Protein AF-A0A8S1BK20-F1 (afdb_monomer_lite)

Foldseek 3Di:
DPVLDDLVLLLQAAQQQFDDPVPDPVPRPRRHHHDDPVSLVVVLVVQQVVCVVVVHDRDDSVVSSVVRRVVSVVSNVVVVVVVVVVD

pLDDT: mean 85.35, std 11.84, range [49.41, 96.44]

Radius of gyration: 14.93 Å; chains: 1; bounding box: 40×25×41 Å

Sequence (87 aa):
MDGVFKREELLKCTRTGRPPSAQGKLRQSEKVEPLDRVARNAVIDFSLDYATNQGWVVPTKGQLKSAMSQWIGEFKRAEKKNRNRQT

Structure (mmCIF, N/CA/C/O backbone):
data_AF-A0A8S1BK20-F1
#
_entry.id   AF-A0A8S1BK20-F1
#
loop_
_atom_site.group_PDB
_atom_site.id
_atom_site.type_symbol
_atom_site.label_atom_id
_atom_site.label_alt_id
_atom_site.label_comp_id
_atom_site.label_asym_id
_atom_site.label_entity_id
_atom_site.label_seq_id
_atom_site.pdbx_PDB_ins_code
_atom_site.Cartn_x
_atom_site.Cartn_y
_atom_site.Cartn_z
_atom_site.occupancy
_atom_site.B_iso_or_equiv
_atom_site.auth_seq_id
_atom_site.auth_comp_id
_atom_site.auth_asym_id
_atom_site.auth_atom_id
_atom_site.pdbx_PDB_model_num
ATOM 1 N N . MET A 1 1 ? -7.025 4.552 -4.665 1.00 76.00 1 MET A N 1
ATOM 2 C CA . MET A 1 1 ? -5.678 4.475 -5.283 1.00 76.00 1 MET A CA 1
ATOM 3 C C . MET A 1 1 ? -5.714 5.199 -6.611 1.00 76.00 1 MET A C 1
ATOM 5 O O . MET A 1 1 ? -4.938 6.131 -6.794 1.00 76.00 1 MET A O 1
ATOM 9 N N . ASP A 1 2 ? -6.673 4.852 -7.471 1.00 77.25 2 ASP A N 1
ATOM 10 C CA . ASP A 1 2 ? -7.095 5.723 -8.570 1.00 77.25 2 ASP A CA 1
ATOM 11 C C . ASP A 1 2 ? -7.513 7.101 -8.036 1.00 77.25 2 ASP A C 1
ATOM 13 O O . ASP A 1 2 ? -8.050 7.203 -6.929 1.00 77.25 2 ASP A O 1
ATOM 17 N N . GLY A 1 3 ? -7.174 8.156 -8.776 1.00 81.25 3 GLY A N 1
ATOM 18 C CA . GLY A 1 3 ? -7.401 9.552 -8.383 1.00 81.25 3 GLY A CA 1
ATOM 19 C C . GLY A 1 3 ? -6.392 10.130 -7.380 1.00 81.25 3 GLY A C 1
ATOM 20 O O . GLY A 1 3 ? -6.301 11.346 -7.272 1.00 81.25 3 GLY A O 1
ATOM 21 N N . VAL A 1 4 ? -5.603 9.295 -6.689 1.00 86.75 4 VAL A N 1
ATOM 22 C CA . VAL A 1 4 ? -4.561 9.746 -5.738 1.00 86.75 4 VAL A CA 1
ATOM 23 C C . VAL A 1 4 ? -3.161 9.654 -6.344 1.00 86.75 4 VAL A C 1
ATOM 25 O O . VAL A 1 4 ? -2.333 10.531 -6.123 1.00 86.75 4 VAL A O 1
ATOM 28 N N . PHE A 1 5 ? -2.891 8.601 -7.117 1.00 89.19 5 PHE A N 1
ATOM 29 C CA . PHE A 1 5 ? -1.600 8.380 -7.770 1.00 89.19 5 PHE A CA 1
ATOM 30 C C . PHE A 1 5 ? -1.765 8.310 -9.284 1.00 89.19 5 PHE A C 1
ATOM 32 O O . PHE A 1 5 ? -2.753 7.761 -9.782 1.00 89.19 5 PHE A O 1
ATOM 39 N N . LYS A 1 6 ? -0.773 8.806 -10.031 1.00 89.69 6 LYS A N 1
ATOM 40 C CA . LYS A 1 6 ? -0.756 8.631 -11.486 1.00 89.69 6 LYS A CA 1
ATOM 41 C C . LYS A 1 6 ? -0.478 7.167 -11.825 1.00 89.69 6 LYS A C 1
ATOM 43 O O . LYS A 1 6 ? 0.383 6.525 -11.220 1.00 89.69 6 LYS A O 1
ATOM 48 N N . ARG A 1 7 ? -1.168 6.638 -12.841 1.00 88.94 7 ARG A N 1
ATOM 49 C CA . ARG A 1 7 ? -0.998 5.242 -13.297 1.00 88.94 7 ARG A CA 1
ATOM 50 C C . ARG A 1 7 ? 0.453 4.928 -13.663 1.00 88.94 7 ARG A C 1
ATOM 52 O O . ARG A 1 7 ? 0.977 3.884 -13.291 1.00 88.94 7 ARG A O 1
ATOM 59 N N . GLU A 1 8 ? 1.111 5.853 -14.353 1.00 86.88 8 GLU A N 1
ATOM 60 C CA . GLU A 1 8 ? 2.508 5.727 -14.784 1.00 86.88 8 GLU A CA 1
ATOM 61 C C . GLU A 1 8 ? 3.484 5.639 -13.603 1.00 86.88 8 GLU A C 1
ATOM 63 O O . GLU A 1 8 ? 4.451 4.878 -13.649 1.00 86.88 8 GLU A O 1
ATOM 68 N N . GLU A 1 9 ? 3.213 6.380 -12.528 1.00 85.44 9 GLU A N 1
ATOM 69 C CA . GLU A 1 9 ? 4.007 6.353 -11.297 1.00 85.44 9 GLU A CA 1
ATOM 70 C C . GLU A 1 9 ? 3.796 5.030 -10.554 1.00 85.44 9 GLU A C 1
ATOM 72 O O . GLU A 1 9 ? 4.756 4.390 -10.124 1.00 85.44 9 GLU A O 1
ATOM 77 N N . LEU A 1 10 ? 2.553 4.538 -10.495 1.00 88.44 10 LEU A N 1
ATOM 78 C CA . LEU A 1 10 ? 2.232 3.243 -9.887 1.00 88.44 10 LEU A CA 1
ATOM 79 C C . LEU A 1 10 ? 2.966 2.069 -10.550 1.00 88.44 10 LEU A C 1
ATOM 81 O O . LEU A 1 10 ? 3.254 1.081 -9.875 1.00 88.44 10 LEU A O 1
ATOM 85 N N . LEU A 1 11 ? 3.317 2.170 -11.837 1.00 87.12 11 LEU A N 1
ATOM 86 C CA . LEU A 1 11 ? 4.114 1.155 -12.533 1.00 87.12 11 LEU A CA 1
ATOM 87 C C . LEU A 1 11 ? 5.575 1.119 -12.064 1.00 87.12 11 LEU A C 1
ATOM 89 O O . LEU A 1 11 ? 6.172 0.040 -11.996 1.00 87.12 11 LEU A O 1
ATOM 93 N N . LYS A 1 12 ? 6.138 2.268 -11.689 1.00 85.56 12 LYS A N 1
ATOM 94 C CA . LYS A 1 12 ? 7.557 2.423 -11.329 1.00 85.56 12 LYS A CA 1
ATOM 95 C C . LYS A 1 12 ? 7.803 2.339 -9.821 1.00 85.56 12 LYS A C 1
ATOM 97 O O . LYS A 1 12 ? 8.881 1.932 -9.400 1.00 85.56 12 LYS A O 1
ATOM 102 N N . CYS A 1 13 ? 6.787 2.612 -9.006 1.00 86.81 13 CYS A N 1
ATOM 103 C CA . CYS A 1 13 ? 6.938 2.678 -7.556 1.00 86.81 13 CYS A CA 1
ATOM 104 C C . CYS A 1 13 ? 6.601 1.362 -6.835 1.00 86.81 13 CYS A C 1
ATOM 106 O O . CYS A 1 13 ? 5.872 0.504 -7.339 1.00 86.81 13 CYS A O 1
ATOM 108 N N . THR A 1 14 ? 7.099 1.199 -5.610 1.00 88.38 14 THR A N 1
ATOM 109 C CA . THR A 1 14 ? 6.549 0.264 -4.613 1.00 88.38 14 THR A CA 1
ATOM 110 C C . THR A 1 14 ? 6.140 1.027 -3.365 1.00 88.38 14 THR A C 1
ATOM 112 O O . THR A 1 14 ? 6.48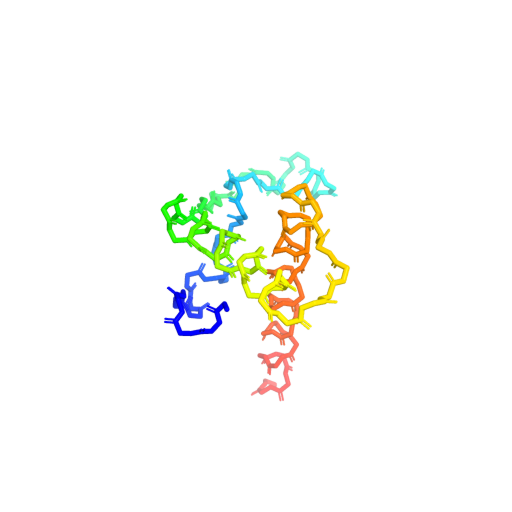4 2.193 -3.188 1.00 88.38 14 THR A O 1
ATOM 115 N N . ARG A 1 15 ? 5.422 0.379 -2.438 1.00 86.56 15 ARG A N 1
ATOM 116 C CA . ARG A 1 15 ? 5.005 1.048 -1.198 1.00 86.56 15 ARG A CA 1
ATOM 117 C C . ARG A 1 15 ? 6.190 1.659 -0.443 1.00 86.56 15 ARG A C 1
ATOM 119 O O . ARG A 1 15 ? 6.028 2.725 0.137 1.00 86.56 15 ARG A O 1
ATOM 126 N N . THR A 1 16 ? 7.349 0.997 -0.422 1.00 87.12 16 THR A N 1
ATOM 127 C CA . THR A 1 16 ? 8.519 1.393 0.386 1.00 87.12 16 THR A CA 1
ATOM 128 C C . THR A 1 16 ? 9.780 1.699 -0.419 1.00 87.12 16 THR A C 1
ATOM 130 O O . THR A 1 16 ? 10.799 1.983 0.201 1.00 87.12 16 THR A O 1
ATOM 133 N N . GLY A 1 17 ? 9.747 1.624 -1.752 1.00 84.81 17 GLY A N 1
ATOM 134 C CA . GLY A 1 17 ? 10.944 1.784 -2.590 1.00 84.81 17 GLY A CA 1
ATOM 135 C C . GLY A 1 17 ? 11.914 0.604 -2.490 1.00 84.81 17 GLY A C 1
ATOM 136 O O . GLY A 1 17 ? 13.080 0.716 -2.843 1.00 84.81 17 GLY A O 1
ATOM 137 N N . ARG A 1 18 ? 11.455 -0.539 -1.963 1.00 82.94 18 ARG A N 1
ATOM 138 C CA . ARG A 1 18 ? 12.250 -1.770 -1.926 1.00 82.94 18 ARG A CA 1
ATOM 139 C C . ARG A 1 18 ? 11.867 -2.665 -3.105 1.00 82.94 18 ARG A C 1
ATOM 141 O O . ARG A 1 18 ? 10.663 -2.849 -3.327 1.00 82.94 18 ARG A O 1
ATOM 148 N N . PRO A 1 19 ? 12.843 -3.229 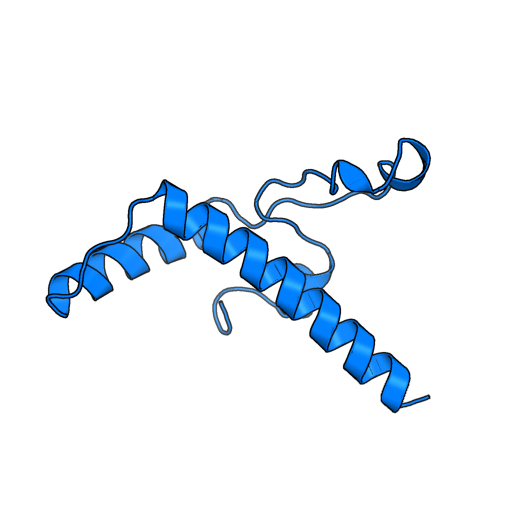-3.833 1.00 76.19 19 PRO A N 1
ATOM 149 C CA . PRO A 1 19 ? 12.565 -4.243 -4.837 1.00 76.19 19 PRO A CA 1
ATOM 150 C C . PRO A 1 19 ? 12.065 -5.539 -4.169 1.00 76.19 19 PRO A C 1
ATOM 152 O O . PRO A 1 19 ? 12.368 -5.790 -2.996 1.00 76.19 19 PRO A O 1
ATOM 155 N N . PRO A 1 20 ? 11.292 -6.377 -4.883 1.00 73.19 20 PRO A N 1
ATOM 156 C CA . PRO A 1 20 ? 10.873 -7.683 -4.382 1.00 73.19 20 PRO A CA 1
ATOM 157 C C . PRO A 1 20 ? 12.081 -8.559 -4.015 1.00 73.19 20 PRO A C 1
ATOM 159 O O . PRO A 1 20 ? 12.963 -8.794 -4.836 1.00 73.19 20 PRO A O 1
ATOM 162 N N . SER A 1 21 ? 12.111 -9.100 -2.795 1.00 69.06 21 SER A N 1
ATOM 163 C CA . SER A 1 21 ? 13.217 -9.953 -2.324 1.00 69.06 21 SER A CA 1
ATOM 164 C C . SER A 1 21 ? 13.363 -11.251 -3.129 1.00 69.06 21 SER A C 1
ATOM 166 O O . SER A 1 21 ? 14.474 -11.746 -3.298 1.00 69.06 21 SER A O 1
ATOM 168 N N . ALA A 1 22 ? 12.259 -11.769 -3.675 1.00 68.75 22 ALA A N 1
ATOM 169 C CA . ALA A 1 22 ? 12.211 -13.013 -4.444 1.00 68.75 22 ALA A CA 1
ATOM 170 C C . ALA A 1 22 ? 12.840 -12.926 -5.852 1.00 68.75 22 ALA A C 1
ATOM 172 O O . ALA A 1 22 ? 12.938 -13.937 -6.537 1.00 68.75 22 ALA A O 1
ATOM 173 N N . GLN A 1 23 ? 13.261 -11.742 -6.313 1.00 61.44 23 GLN A N 1
ATOM 174 C CA . GLN A 1 23 ? 13.757 -11.542 -7.683 1.00 61.44 23 GLN A CA 1
ATOM 175 C C . GLN A 1 23 ? 15.245 -11.888 -7.896 1.00 61.44 23 GLN A C 1
ATOM 177 O O . GLN A 1 23 ? 15.742 -11.764 -9.016 1.00 61.44 23 GLN A O 1
ATOM 182 N N . GLY A 1 24 ? 15.946 -12.361 -6.859 1.00 60.22 24 GLY A N 1
ATOM 183 C CA . GLY A 1 24 ? 17.377 -12.682 -6.914 1.00 60.22 24 GLY A CA 1
ATOM 184 C C . GLY A 1 24 ? 18.274 -11.436 -6.987 1.00 60.22 24 GLY A C 1
ATOM 185 O O . GLY A 1 24 ? 17.842 -10.357 -7.389 1.00 60.22 24 GLY A O 1
ATOM 186 N N . LYS A 1 25 ? 19.551 -11.573 -6.596 1.00 61.53 25 LYS A N 1
ATOM 187 C CA . LYS A 1 25 ? 20.513 -10.449 -6.495 1.00 61.53 25 LYS A CA 1
ATOM 188 C C . LYS A 1 25 ? 20.684 -9.656 -7.805 1.00 61.53 25 LYS A C 1
ATOM 190 O O . LYS A 1 25 ? 20.942 -8.462 -7.759 1.00 61.53 25 LYS A O 1
ATOM 195 N N . LEU A 1 26 ? 20.493 -10.300 -8.960 1.00 60.16 26 LEU A N 1
ATOM 196 C CA . LEU A 1 26 ? 20.677 -9.712 -10.295 1.00 60.16 26 LEU A CA 1
ATOM 197 C C . LEU A 1 26 ? 19.595 -8.699 -10.708 1.00 60.16 26 LEU A C 1
ATOM 199 O O . LEU A 1 26 ? 19.887 -7.812 -11.501 1.00 60.16 26 LEU A O 1
ATOM 203 N N . ARG A 1 27 ? 18.365 -8.806 -10.185 1.00 56.16 27 ARG A N 1
ATOM 204 C CA . ARG A 1 27 ? 17.257 -7.874 -10.495 1.00 56.16 27 ARG A CA 1
ATOM 205 C C . ARG A 1 27 ? 16.987 -6.851 -9.388 1.00 56.16 27 ARG A C 1
ATOM 207 O O . ARG A 1 27 ? 16.135 -5.987 -9.550 1.00 56.16 27 ARG A O 1
ATOM 214 N N . GLN A 1 28 ? 17.737 -6.901 -8.283 1.00 58.50 28 GLN A N 1
ATOM 215 C CA . GLN A 1 28 ? 17.679 -5.891 -7.215 1.00 58.50 28 GLN A CA 1
ATOM 216 C C . GLN A 1 28 ? 18.261 -4.527 -7.627 1.00 58.50 28 GLN A C 1
ATOM 218 O O . GLN A 1 28 ? 18.111 -3.563 -6.882 1.00 58.50 28 GLN A O 1
ATOM 223 N N . SER A 1 29 ? 18.922 -4.441 -8.785 1.00 57.94 29 SER A N 1
ATOM 224 C CA . SER A 1 29 ? 19.516 -3.211 -9.320 1.00 57.94 29 SER A CA 1
ATOM 225 C C . SER A 1 29 ? 18.506 -2.257 -9.965 1.00 57.94 29 SER A C 1
ATOM 227 O O . SER A 1 29 ? 18.850 -1.099 -10.207 1.00 57.94 29 SER A O 1
ATOM 229 N N . 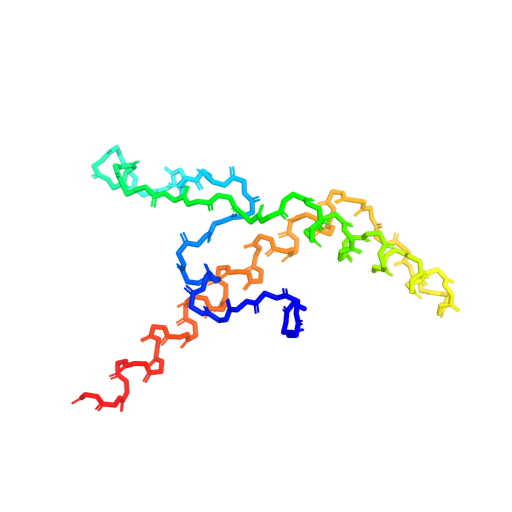GLU A 1 30 ? 17.269 -2.697 -10.233 1.00 68.81 30 GLU A N 1
ATOM 230 C CA . GLU A 1 30 ? 16.218 -1.789 -10.693 1.00 68.81 30 GLU A CA 1
ATOM 231 C C . GLU A 1 30 ? 15.933 -0.750 -9.602 1.00 68.81 30 GLU A C 1
ATOM 233 O O . GLU A 1 30 ? 15.544 -1.082 -8.479 1.00 68.81 30 GLU A O 1
ATOM 238 N N . LYS A 1 31 ? 16.138 0.532 -9.930 1.00 72.06 31 LYS A N 1
ATOM 239 C CA . LYS A 1 31 ? 15.754 1.637 -9.050 1.00 72.06 31 LYS A CA 1
ATOM 240 C C . LYS A 1 31 ? 14.234 1.658 -8.948 1.00 72.06 31 LYS A C 1
ATOM 242 O O . LYS A 1 31 ? 13.544 1.973 -9.914 1.00 72.06 31 LYS A O 1
ATOM 247 N N . VAL A 1 32 ? 13.731 1.321 -7.767 1.00 82.88 32 VAL A N 1
ATOM 248 C CA . VAL A 1 32 ? 12.309 1.373 -7.445 1.00 82.88 32 VAL A CA 1
ATOM 249 C C . VAL A 1 32 ? 12.073 2.536 -6.502 1.00 82.88 32 VAL A C 1
ATOM 251 O O . VAL A 1 32 ? 12.655 2.599 -5.420 1.00 82.88 32 VAL A O 1
ATOM 254 N N . GLU A 1 33 ? 11.188 3.442 -6.888 1.00 87.81 33 GLU A N 1
ATOM 255 C CA . GLU A 1 33 ? 10.860 4.590 -6.051 1.00 87.81 33 GLU A CA 1
ATOM 256 C C . GLU A 1 33 ? 9.783 4.232 -5.015 1.00 87.81 33 GLU A C 1
ATOM 258 O O . GLU A 1 33 ? 8.920 3.377 -5.257 1.00 87.81 33 GLU A O 1
ATOM 263 N N . PRO A 1 34 ? 9.825 4.821 -3.809 1.00 89.81 34 PRO A N 1
ATOM 264 C CA . PRO A 1 34 ? 8.722 4.706 -2.872 1.00 89.81 34 PRO A CA 1
ATOM 265 C C . PRO A 1 34 ? 7.520 5.519 -3.361 1.00 89.81 34 PRO A C 1
ATOM 267 O O . PRO A 1 34 ? 7.674 6.599 -3.920 1.00 89.81 34 PRO A O 1
ATOM 270 N N . LEU A 1 35 ? 6.309 5.046 -3.063 1.00 89.94 35 LEU A N 1
ATOM 271 C CA . LEU A 1 35 ? 5.135 5.915 -3.106 1.00 89.94 35 LEU A CA 1
ATOM 272 C C . LEU A 1 35 ? 5.317 7.100 -2.167 1.00 89.94 35 LEU A C 1
ATOM 274 O O . LEU A 1 35 ? 5.859 6.934 -1.063 1.00 89.94 35 LEU A O 1
ATOM 278 N N . ASP A 1 36 ? 4.777 8.246 -2.587 1.00 91.56 36 ASP A N 1
ATOM 279 C CA . ASP A 1 36 ? 4.761 9.444 -1.765 1.00 91.56 36 ASP A CA 1
ATOM 280 C C . ASP A 1 36 ? 4.233 9.120 -0.361 1.00 91.56 36 ASP A C 1
ATOM 282 O O . ASP A 1 36 ? 3.203 8.457 -0.166 1.00 91.56 36 ASP A O 1
ATOM 286 N N . ARG A 1 37 ? 5.014 9.533 0.639 1.00 91.62 37 ARG A N 1
ATOM 287 C CA . ARG A 1 37 ? 4.783 9.146 2.029 1.00 91.62 37 ARG A CA 1
ATOM 288 C C . ARG A 1 37 ? 3.508 9.780 2.568 1.00 91.62 37 ARG A C 1
ATOM 290 O O . ARG A 1 37 ? 2.836 9.134 3.373 1.00 91.62 37 ARG A O 1
ATOM 297 N N . VAL A 1 38 ? 3.213 11.013 2.166 1.00 93.25 38 VAL A N 1
ATOM 298 C CA . VAL A 1 38 ? 2.040 11.750 2.636 1.00 93.25 38 VAL A CA 1
ATOM 299 C C . VAL A 1 38 ? 0.792 11.129 2.024 1.00 93.25 38 VAL A C 1
ATOM 301 O O . VAL A 1 38 ? -0.079 10.676 2.763 1.00 93.25 38 VAL A O 1
ATOM 304 N N . ALA A 1 39 ? 0.764 10.966 0.703 1.00 91.81 39 ALA A N 1
ATOM 305 C CA . ALA A 1 39 ? -0.357 10.387 -0.025 1.00 91.81 39 ALA A CA 1
ATOM 306 C C . ALA A 1 39 ? -0.676 8.955 0.433 1.00 91.81 39 ALA A C 1
ATOM 308 O O . ALA A 1 39 ? -1.833 8.629 0.700 1.00 91.81 39 ALA A O 1
ATOM 309 N N . ARG A 1 40 ? 0.331 8.084 0.607 1.00 92.19 40 ARG A N 1
ATOM 310 C CA . ARG A 1 40 ? 0.071 6.701 1.057 1.00 92.19 40 ARG A CA 1
ATOM 311 C C . ARG A 1 40 ? -0.471 6.642 2.489 1.00 92.19 40 ARG A C 1
ATOM 313 O O . ARG A 1 40 ? -1.261 5.756 2.798 1.00 92.19 40 ARG A O 1
ATOM 320 N N . ASN A 1 41 ? -0.039 7.551 3.366 1.00 93.94 41 ASN A N 1
ATOM 321 C CA . ASN A 1 41 ? -0.547 7.616 4.734 1.00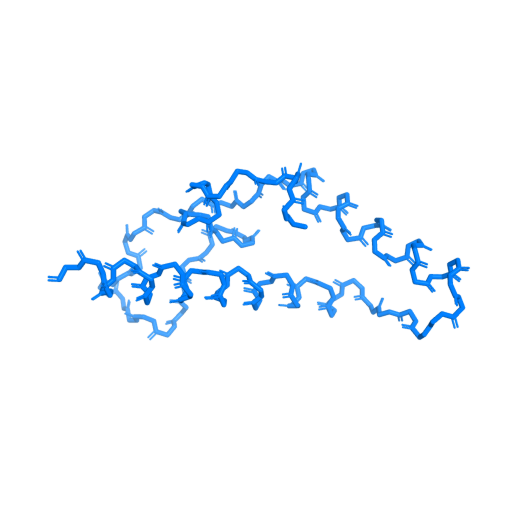 93.94 41 ASN A CA 1
ATOM 322 C C . ASN A 1 41 ? -1.970 8.179 4.755 1.00 93.94 41 ASN A C 1
ATOM 324 O O . ASN A 1 41 ? -2.817 7.594 5.417 1.00 93.94 41 ASN A O 1
ATOM 328 N N . ALA A 1 42 ? -2.250 9.212 3.957 1.00 94.88 42 ALA A N 1
ATOM 329 C CA . ALA A 1 42 ? -3.590 9.770 3.807 1.00 94.88 42 ALA A CA 1
ATOM 330 C C . ALA A 1 42 ? -4.601 8.711 3.342 1.00 94.88 42 ALA A C 1
ATOM 332 O O . ALA A 1 42 ? -5.685 8.615 3.903 1.00 94.88 42 ALA A O 1
ATOM 333 N N . VAL A 1 43 ? -4.228 7.844 2.391 1.00 94.12 43 VAL A N 1
ATOM 334 C CA . VAL A 1 43 ? -5.081 6.715 1.974 1.00 94.12 43 VAL A CA 1
ATOM 335 C C . VAL A 1 43 ? -5.355 5.751 3.132 1.00 94.12 43 VAL A C 1
ATOM 337 O O . VAL A 1 43 ? -6.482 5.283 3.280 1.00 94.12 43 VAL A O 1
ATOM 340 N N . ILE A 1 44 ? -4.345 5.439 3.952 1.00 94.75 44 ILE A N 1
ATOM 341 C CA . ILE A 1 44 ? -4.504 4.546 5.110 1.00 94.75 44 ILE A CA 1
ATOM 342 C C . ILE A 1 44 ? -5.432 5.179 6.146 1.00 94.75 44 ILE A C 1
ATOM 344 O O . ILE A 1 44 ? -6.366 4.521 6.591 1.00 94.75 44 ILE A O 1
ATOM 348 N N . ASP A 1 45 ? -5.180 6.431 6.519 1.00 95.44 45 ASP A N 1
ATOM 349 C CA . ASP A 1 45 ? -5.950 7.117 7.553 1.00 95.44 45 ASP A CA 1
ATOM 350 C C . ASP A 1 45 ? -7.403 7.341 7.095 1.00 95.44 45 ASP A C 1
ATOM 352 O O . ASP A 1 45 ? -8.322 7.021 7.845 1.00 95.44 45 ASP A O 1
ATOM 356 N N . PHE A 1 46 ? -7.626 7.727 5.831 1.00 95.31 46 PHE A N 1
ATOM 357 C CA . PHE A 1 46 ? -8.966 7.790 5.232 1.00 95.31 46 PHE A CA 1
ATOM 358 C C . PHE A 1 46 ? -9.683 6.436 5.265 1.00 95.31 46 PHE A C 1
ATOM 360 O O . PHE A 1 46 ? -10.857 6.365 5.605 1.00 95.31 46 PHE A O 1
ATOM 367 N N . SER A 1 47 ? -8.989 5.343 4.931 1.00 94.81 47 SER A N 1
ATOM 368 C CA . SER A 1 47 ? -9.607 4.009 4.910 1.00 94.81 47 SER A CA 1
ATOM 369 C C . SER A 1 47 ? -10.054 3.559 6.304 1.00 94.81 47 SER A C 1
ATOM 371 O O . SER A 1 47 ? -11.074 2.887 6.432 1.00 94.81 47 SER A O 1
ATOM 373 N N . LEU A 1 48 ? -9.293 3.917 7.343 1.00 95.94 48 LEU A N 1
ATOM 374 C CA . LEU A 1 48 ? -9.645 3.625 8.735 1.00 95.94 48 LEU A CA 1
ATOM 375 C C . LEU A 1 48 ? -10.854 4.430 9.192 1.00 95.94 48 LEU A C 1
ATOM 377 O O . LEU A 1 48 ? -11.780 3.862 9.770 1.00 95.94 48 LEU A O 1
ATOM 381 N N . ASP A 1 49 ? -10.837 5.733 8.923 1.00 96.44 49 ASP A N 1
ATOM 382 C CA . ASP A 1 49 ? -11.935 6.631 9.264 1.00 96.44 49 ASP A CA 1
ATOM 383 C C . ASP A 1 49 ? -13.225 6.202 8.554 1.00 96.44 49 ASP A C 1
ATOM 385 O O . ASP A 1 49 ? -14.257 5.989 9.186 1.00 96.44 49 ASP A O 1
ATOM 389 N N . TYR A 1 50 ? -13.139 5.922 7.253 1.00 96.19 50 TYR A N 1
ATOM 390 C CA . TYR A 1 50 ? -14.268 5.439 6.470 1.00 96.19 50 TYR A CA 1
ATOM 391 C C . TYR A 1 50 ? -14.827 4.114 7.006 1.00 96.19 50 TYR A C 1
ATOM 393 O O . TYR A 1 50 ? -16.029 4.014 7.234 1.00 96.19 50 TYR A O 1
ATOM 401 N N . ALA A 1 51 ? -13.977 3.114 7.274 1.00 94.62 51 ALA A N 1
ATOM 402 C CA . ALA A 1 51 ? -14.425 1.837 7.839 1.00 94.62 51 ALA A CA 1
ATOM 403 C C . ALA A 1 51 ? -15.115 2.014 9.203 1.00 94.62 51 ALA A C 1
ATOM 405 O O . ALA A 1 51 ? -16.112 1.349 9.478 1.00 94.62 51 ALA A O 1
ATOM 406 N N . THR A 1 52 ? -14.612 2.936 10.026 1.00 95.38 52 THR A N 1
ATOM 407 C CA . THR A 1 52 ? -15.187 3.257 11.339 1.00 95.38 52 THR A CA 1
ATOM 408 C C . THR A 1 52 ? -16.567 3.896 11.185 1.00 95.38 52 THR A C 1
ATOM 410 O O . THR A 1 52 ? -17.528 3.437 11.797 1.00 95.38 52 THR A O 1
ATOM 413 N N . ASN A 1 53 ? -16.691 4.888 10.301 1.00 96.12 53 ASN A N 1
ATOM 414 C CA . ASN A 1 53 ? -17.948 5.589 10.028 1.00 96.12 53 ASN A CA 1
ATOM 415 C C . ASN A 1 53 ? -19.018 4.683 9.398 1.00 96.12 53 ASN A C 1
ATOM 417 O O . ASN A 1 53 ? -20.208 4.910 9.594 1.00 96.12 53 ASN A O 1
ATOM 421 N N . GLN A 1 54 ? -18.613 3.645 8.662 1.00 95.81 54 GLN A N 1
ATOM 422 C CA . GLN A 1 54 ? -19.524 2.638 8.106 1.00 95.81 54 GLN A CA 1
ATOM 423 C C . GLN A 1 54 ? -19.877 1.510 9.095 1.00 95.81 54 GLN A C 1
ATOM 425 O O . GLN A 1 54 ? -20.651 0.618 8.747 1.00 95.81 54 GLN A O 1
ATOM 430 N N . GLY A 1 55 ? -19.309 1.504 10.307 1.00 95.31 55 GLY A N 1
ATOM 431 C CA . GLY A 1 55 ? -19.517 0.430 11.285 1.00 95.31 55 GLY A CA 1
ATOM 432 C C . GLY A 1 55 ? -18.926 -0.917 10.852 1.00 95.31 55 GLY A C 1
ATOM 433 O O . GLY A 1 55 ? -19.404 -1.972 11.268 1.00 95.31 55 GLY A O 1
ATOM 434 N N . TRP A 1 56 ? -17.915 -0.906 9.981 1.00 95.44 56 TRP A N 1
ATOM 435 C CA . TRP A 1 56 ? -17.250 -2.118 9.511 1.00 95.44 56 TRP A CA 1
ATOM 436 C C . TRP A 1 56 ? -16.217 -2.614 10.520 1.00 95.44 56 TRP A C 1
ATOM 438 O O . TRP A 1 56 ? -15.764 -1.889 11.405 1.00 95.44 56 TRP A O 1
ATOM 448 N N . V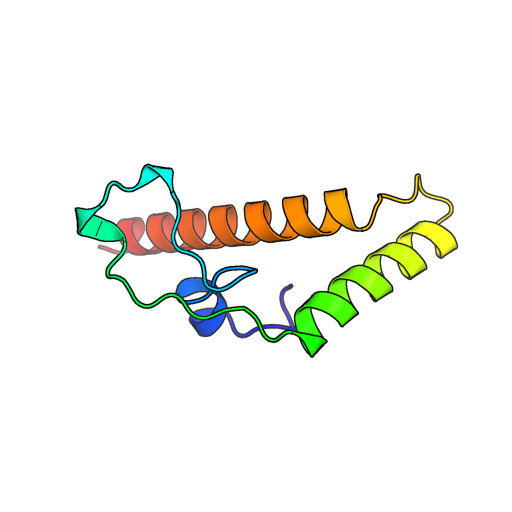AL A 1 57 ? -15.779 -3.863 10.342 1.00 94.31 57 VAL A N 1
ATOM 449 C CA . VAL A 1 57 ? -14.599 -4.370 11.049 1.00 94.31 57 VAL A CA 1
ATOM 450 C C . VAL A 1 57 ? -13.390 -3.539 10.621 1.00 94.31 57 VAL A C 1
ATOM 452 O O . VAL A 1 57 ? -12.930 -3.633 9.482 1.00 94.31 57 VAL A O 1
ATOM 455 N N . VAL A 1 58 ? -12.887 -2.712 11.539 1.00 93.56 58 VAL A N 1
ATOM 456 C CA . VAL A 1 58 ? -11.797 -1.776 11.257 1.00 93.56 58 VAL A CA 1
ATOM 457 C C . VAL A 1 58 ? -10.482 -2.550 11.114 1.00 93.56 58 VAL A C 1
ATOM 459 O O . VAL A 1 58 ? -10.033 -3.191 12.070 1.00 93.56 58 VAL A O 1
ATOM 462 N N . PRO A 1 59 ? -9.829 -2.513 9.939 1.00 92.12 59 PRO A N 1
ATOM 463 C CA . PRO A 1 59 ? -8.556 -3.187 9.745 1.00 92.12 59 PRO A CA 1
ATOM 464 C C . PRO A 1 59 ? -7.440 -2.457 10.493 1.00 92.12 59 PRO A C 1
ATOM 466 O O . PRO A 1 59 ? -7.456 -1.246 10.681 1.00 92.12 59 PRO A O 1
ATOM 469 N N . THR A 1 60 ? -6.388 -3.174 10.862 1.00 95.81 60 THR A N 1
ATOM 470 C CA . THR A 1 60 ? -5.179 -2.548 11.403 1.00 95.81 60 THR A CA 1
ATOM 471 C C . THR A 1 60 ? -4.424 -1.768 10.321 1.00 95.81 60 THR A C 1
ATOM 473 O O . THR A 1 60 ? -4.428 -2.118 9.135 1.00 95.81 60 THR A O 1
ATOM 476 N N . LYS A 1 61 ? -3.633 -0.765 10.733 1.00 94.25 61 LYS A N 1
ATOM 477 C CA . LYS A 1 61 ? -2.683 -0.077 9.832 1.00 94.25 61 LYS A CA 1
ATOM 478 C C . LYS A 1 61 ? -1.737 -1.054 9.123 1.00 94.25 61 LYS A C 1
ATOM 480 O O . LYS A 1 61 ? -1.318 -0.793 7.998 1.00 94.25 61 LYS A O 1
ATOM 485 N N . GLY A 1 62 ? -1.376 -2.163 9.774 1.00 94.62 62 GLY A N 1
ATOM 486 C CA . GLY A 1 62 ? -0.557 -3.223 9.182 1.00 94.62 62 GLY A CA 1
ATOM 487 C C . GLY A 1 62 ? -1.253 -3.905 8.004 1.00 94.62 62 GLY A C 1
ATOM 488 O O . GLY A 1 62 ? -0.670 -3.997 6.925 1.00 94.62 62 GLY A O 1
ATOM 489 N N . GLN A 1 63 ? -2.516 -4.299 8.179 1.00 94.81 63 GLN A N 1
ATOM 490 C CA . GLN A 1 63 ? -3.324 -4.917 7.123 1.00 94.81 63 GLN A CA 1
ATOM 491 C C . GLN A 1 63 ? -3.507 -3.985 5.923 1.00 94.81 63 GLN A C 1
ATOM 493 O O . GLN A 1 63 ? -3.292 -4.414 4.792 1.00 94.81 63 GLN A O 1
ATOM 498 N N . LEU A 1 64 ? -3.783 -2.697 6.149 1.00 95.31 64 LEU A N 1
ATOM 499 C CA . LEU A 1 64 ? -3.905 -1.717 5.062 1.00 95.31 64 LEU A CA 1
ATOM 500 C C . LEU A 1 64 ? -2.588 -1.518 4.294 1.00 95.31 64 LEU A C 1
ATOM 502 O O . LEU A 1 64 ? -2.587 -1.440 3.066 1.00 95.31 64 LEU A O 1
ATOM 506 N N . LYS A 1 65 ? -1.440 -1.499 4.986 1.00 94.69 65 LYS A N 1
ATOM 507 C CA . LYS A 1 65 ? -0.115 -1.443 4.335 1.00 94.69 65 LYS A CA 1
ATOM 508 C C . LYS A 1 65 ? 0.153 -2.679 3.472 1.00 94.69 65 LYS A C 1
ATOM 510 O O . LYS A 1 65 ? 0.730 -2.549 2.385 1.00 94.69 65 LYS A O 1
ATOM 515 N N . SER A 1 66 ? -0.228 -3.862 3.948 1.00 93.50 66 SER A N 1
ATOM 516 C CA . SER A 1 66 ? -0.091 -5.111 3.195 1.00 93.50 66 SER A CA 1
ATOM 517 C C . SER A 1 66 ? -1.009 -5.123 1.975 1.00 93.50 66 SER A C 1
ATOM 519 O O . SER A 1 66 ? -0.520 -5.322 0.865 1.00 93.50 66 SER A O 1
ATOM 521 N N . ALA A 1 67 ? -2.290 -4.788 2.154 1.00 93.88 67 ALA A N 1
ATOM 522 C CA . ALA A 1 67 ? -3.275 -4.692 1.079 1.00 93.88 67 ALA A CA 1
ATOM 523 C C . ALA A 1 67 ? -2.848 -3.692 -0.004 1.00 93.88 67 ALA A C 1
ATOM 525 O O . ALA A 1 67 ? -2.888 -4.003 -1.189 1.00 93.88 67 ALA A O 1
ATOM 526 N N . MET A 1 68 ? -2.331 -2.525 0.389 1.00 93.50 68 MET A N 1
ATOM 527 C CA . MET A 1 68 ? -1.798 -1.540 -0.554 1.00 93.50 68 MET A CA 1
ATOM 528 C C . MET A 1 68 ? -0.625 -2.101 -1.370 1.00 93.50 68 MET A C 1
ATOM 530 O O . MET A 1 68 ? -0.552 -1.900 -2.579 1.00 93.50 68 MET A O 1
ATOM 534 N N . SER A 1 69 ? 0.298 -2.819 -0.721 1.00 92.25 69 SER A N 1
ATOM 535 C CA . SER A 1 69 ? 1.446 -3.432 -1.405 1.00 92.25 69 SER A CA 1
ATOM 536 C C . SER A 1 69 ? 0.997 -4.510 -2.396 1.00 92.25 69 SER A C 1
ATOM 538 O O . SER A 1 69 ? 1.521 -4.584 -3.508 1.00 92.25 69 SER A O 1
ATOM 540 N N . GLN A 1 70 ? 0.009 -5.318 -2.004 1.00 92.38 70 GLN A N 1
ATOM 541 C CA . GLN A 1 70 ? -0.595 -6.336 -2.854 1.00 92.38 70 GLN A CA 1
ATOM 542 C C . GLN A 1 70 ? -1.294 -5.709 -4.065 1.00 92.38 70 GLN A C 1
ATOM 544 O O . GLN A 1 70 ? -1.005 -6.106 -5.194 1.00 92.38 70 GLN A O 1
ATOM 549 N N . TRP A 1 71 ? -2.123 -4.687 -3.842 1.00 93.62 71 TRP A N 1
ATOM 550 C CA . TRP A 1 71 ? -2.858 -3.985 -4.893 1.00 93.62 71 TRP A CA 1
ATOM 551 C C . TRP A 1 71 ? -1.921 -3.388 -5.950 1.00 93.62 71 TRP A C 1
ATOM 553 O O . TRP A 1 71 ? -2.145 -3.570 -7.141 1.00 93.62 71 TRP A O 1
ATOM 563 N N . ILE A 1 72 ? -0.808 -2.759 -5.544 1.00 91.12 72 ILE A N 1
ATOM 564 C CA . ILE A 1 72 ? 0.208 -2.248 -6.488 1.00 91.12 72 ILE A CA 1
ATOM 565 C C . ILE A 1 72 ? 0.771 -3.389 -7.349 1.00 91.12 72 ILE A C 1
ATOM 567 O O . ILE A 1 72 ? 0.959 -3.237 -8.556 1.00 91.12 72 ILE A O 1
ATOM 571 N N . GLY A 1 73 ? 1.047 -4.546 -6.743 1.00 89.88 73 GLY A N 1
ATOM 572 C CA . GLY A 1 73 ? 1.524 -5.722 -7.468 1.00 89.88 73 GLY A CA 1
ATOM 573 C C . GLY A 1 73 ? 0.499 -6.254 -8.473 1.00 89.88 73 GLY A C 1
ATOM 574 O O . GLY A 1 73 ? 0.866 -6.607 -9.594 1.00 89.88 73 GLY A O 1
ATOM 575 N N . GLU A 1 74 ? -0.776 -6.299 -8.094 1.00 91.25 74 GLU A N 1
ATOM 576 C CA . GLU A 1 74 ? -1.883 -6.699 -8.971 1.00 91.25 74 GLU A CA 1
ATOM 577 C C . GLU A 1 74 ? -2.071 -5.720 -10.128 1.00 91.25 74 GLU A C 1
ATOM 579 O O . GLU A 1 74 ? -2.128 -6.154 -11.279 1.00 91.25 74 GLU A O 1
ATOM 584 N N . PHE A 1 75 ? -2.046 -4.417 -9.843 1.00 91.81 75 PHE A N 1
ATOM 585 C CA . PHE A 1 75 ? -2.102 -3.349 -10.838 1.00 91.81 75 PHE A CA 1
ATOM 586 C C . PHE A 1 75 ? -1.004 -3.513 -11.899 1.00 91.81 75 PHE A C 1
ATOM 588 O O . PHE A 1 75 ? -1.293 -3.588 -13.092 1.00 91.81 75 PHE A O 1
ATOM 595 N N . LYS A 1 76 ? 0.257 -3.688 -11.477 1.00 89.75 76 LYS A N 1
ATOM 596 C CA . LYS A 1 76 ? 1.385 -3.909 -12.401 1.00 89.75 76 LYS A CA 1
ATOM 597 C C . LYS A 1 76 ? 1.210 -5.161 -13.263 1.00 89.75 76 LYS A C 1
ATOM 599 O O . LYS A 1 76 ? 1.536 -5.147 -14.450 1.00 89.75 76 LYS A O 1
ATOM 604 N N . ARG A 1 77 ? 0.713 -6.259 -12.680 1.00 90.06 77 ARG A N 1
ATOM 605 C CA . ARG A 1 77 ? 0.452 -7.509 -13.418 1.00 90.06 77 ARG A CA 1
ATOM 606 C C . ARG A 1 77 ? -0.661 -7.334 -14.450 1.00 90.06 77 ARG A C 1
ATOM 608 O O . ARG A 1 77 ? -0.516 -7.826 -15.569 1.00 90.06 77 ARG A O 1
ATOM 615 N N . ALA A 1 78 ? -1.735 -6.634 -14.091 1.00 90.31 78 ALA A N 1
ATOM 616 C CA . ALA A 1 78 ? -2.846 -6.342 -14.991 1.00 90.31 78 ALA A CA 1
ATOM 617 C C . ALA A 1 78 ? -2.395 -5.475 -16.177 1.00 90.31 78 ALA A C 1
ATOM 619 O O . ALA A 1 78 ? -2.639 -5.834 -17.327 1.00 90.31 78 ALA A O 1
ATOM 620 N N . GLU A 1 79 ? -1.643 -4.405 -15.915 1.00 89.19 79 GLU A N 1
ATOM 621 C CA . GLU A 1 79 ? -1.090 -3.522 -16.950 1.00 89.19 79 GLU A CA 1
ATOM 622 C C . GLU A 1 79 ? -0.157 -4.267 -17.916 1.00 89.19 79 GLU A C 1
ATOM 624 O O . GLU A 1 79 ? -0.275 -4.13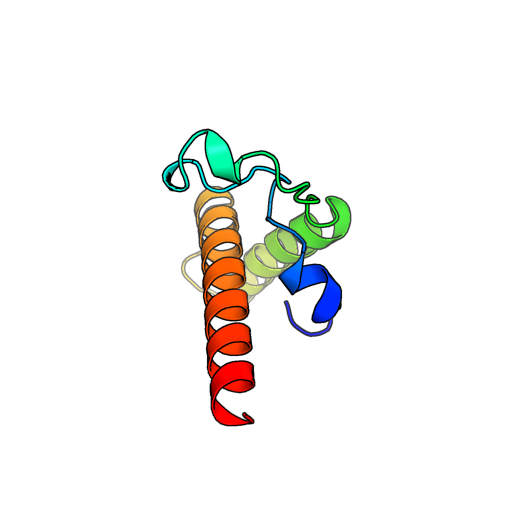5 -19.136 1.00 89.19 79 GLU A O 1
ATOM 629 N N . LYS A 1 80 ? 0.723 -5.132 -17.392 1.00 86.25 80 LYS A N 1
ATOM 630 C CA . LYS A 1 80 ? 1.590 -5.979 -18.227 1.00 86.25 80 LYS A CA 1
ATOM 631 C C . LYS A 1 80 ? 0.780 -6.918 -19.128 1.00 86.25 80 LYS A C 1
ATOM 633 O O . LYS A 1 80 ? 1.107 -7.079 -20.301 1.00 86.25 80 LYS A O 1
ATOM 638 N N . LYS A 1 81 ? -0.280 -7.536 -18.595 1.00 87.12 81 LYS A N 1
ATOM 639 C CA . LYS A 1 81 ? -1.163 -8.431 -19.359 1.00 87.12 81 LYS A CA 1
ATOM 640 C C . LYS A 1 81 ? -1.912 -7.689 -20.469 1.00 87.12 81 LYS A C 1
ATOM 642 O O . LYS A 1 81 ? -2.050 -8.240 -21.556 1.00 87.12 81 LYS A O 1
ATOM 647 N N . ASN A 1 82 ? -2.374 -6.467 -20.208 1.00 82.06 82 ASN A N 1
ATOM 648 C CA . ASN A 1 82 ? -3.075 -5.650 -21.200 1.00 82.06 82 ASN A CA 1
ATOM 649 C C . ASN A 1 82 ? -2.148 -5.224 -22.343 1.00 82.06 82 ASN A C 1
ATOM 651 O O . ASN A 1 82 ? -2.538 -5.326 -23.501 1.00 82.06 82 ASN A O 1
ATOM 655 N N . ARG A 1 83 ? -0.901 -4.846 -22.032 1.00 77.62 83 ARG A N 1
ATOM 656 C CA . ARG A 1 83 ? 0.107 -4.503 -23.045 1.00 77.62 83 ARG A CA 1
ATOM 657 C C . ARG A 1 83 ? 0.409 -5.674 -23.986 1.00 77.62 83 ARG A C 1
ATOM 659 O O . ARG A 1 83 ? 0.433 -5.485 -25.192 1.00 77.62 83 ARG A O 1
ATOM 666 N N . ASN A 1 84 ? 0.560 -6.883 -23.446 1.00 69.81 84 ASN A N 1
ATOM 667 C CA . ASN A 1 84 ? 0.850 -8.088 -24.235 1.00 69.81 84 ASN A CA 1
ATOM 668 C C . ASN A 1 84 ? -0.312 -8.556 -25.131 1.00 69.81 84 ASN A C 1
ATOM 670 O O . ASN A 1 84 ? -0.112 -9.440 -25.951 1.00 69.81 84 ASN A O 1
ATOM 674 N N . ARG A 1 85 ? -1.533 -8.045 -24.934 1.00 66.38 85 ARG A N 1
ATOM 675 C CA . ARG A 1 85 ? -2.705 -8.380 -25.763 1.00 66.38 85 ARG A CA 1
ATOM 676 C C . ARG A 1 85 ? -2.894 -7.427 -26.947 1.00 66.38 85 ARG A C 1
ATOM 678 O O . ARG A 1 85 ? -3.763 -7.678 -27.771 1.00 66.38 85 ARG A O 1
ATOM 685 N N . GLN A 1 86 ? -2.142 -6.327 -26.989 1.00 56.69 86 GLN A N 1
ATOM 686 C CA . GLN A 1 86 ? -2.207 -5.302 -28.038 1.00 56.69 86 GLN A CA 1
ATOM 687 C C . GLN A 1 86 ? -1.062 -5.416 -29.061 1.00 56.69 86 GLN A C 1
ATOM 689 O O . GLN A 1 86 ? -1.002 -4.618 -29.992 1.00 56.69 86 GLN A O 1
ATOM 694 N N . THR A 1 87 ? -0.168 -6.388 -28.875 1.00 49.41 87 THR A N 1
ATOM 695 C CA . THR A 1 87 ? 0.939 -6.772 -29.767 1.00 49.41 87 THR A CA 1
ATOM 696 C C . THR A 1 87 ? 0.684 -8.159 -30.315 1.00 49.41 87 THR A C 1
ATOM 698 O O . THR A 1 87 ? 0.914 -8.362 -31.521 1.00 49.41 87 THR A O 1
#

Secondary structure (DSSP, 8-state):
-TTTS-HHHHHHEESSSPPPGGG-TTTTTS--EEPPHHHHHHHHHHHHHHHHHTT--PPPHHHHHHHHHHHHHHHHHHHHHHHTT--

Organism: Arctia plantaginis (NCBI:txid874455)